Protein AF-A0A0G0UYC6-F1 (afdb_monomer_lite)

Radius of gyration: 15.59 Å; chains: 1; bounding box: 30×24×44 Å

Foldseek 3Di:
DDQDWDWPDDPVDTDTHGPLCVVCVDPSVVVVVVCVVVVNDDDDPVVVVVVVVVVVVVVD

pLDDT: mean 83.9, std 11.69, range [43.69, 95.12]

Structure (mmCIF, N/CA/C/O backbone):
data_AF-A0A0G0UYC6-F1
#
_entry.id   AF-A0A0G0UYC6-F1
#
loop_
_atom_site.group_PDB
_atom_site.id
_atom_site.type_symbol
_atom_site.label_atom_id
_atom_site.label_alt_id
_atom_site.label_comp_id
_atom_site.label_asym_id
_atom_site.label_entity_id
_atom_site.label_seq_id
_atom_site.pdbx_PDB_ins_code
_atom_site.Cartn_x
_atom_site.Cartn_y
_atom_site.Cartn_z
_atom_site.occupancy
_atom_site.B_iso_or_equiv
_atom_site.auth_seq_id
_atom_site.auth_comp_id
_atom_site.auth_asym_id
_atom_site.auth_atom_id
_atom_site.pdbx_PDB_model_num
ATOM 1 N N . MET A 1 1 ? 5.503 17.249 -6.766 1.00 43.69 1 MET A N 1
ATOM 2 C CA . MET A 1 1 ? 5.618 16.158 -7.754 1.00 43.69 1 MET A CA 1
ATOM 3 C C . MET A 1 1 ? 4.357 15.329 -7.614 1.00 43.69 1 MET A C 1
ATOM 5 O O . MET A 1 1 ? 4.007 15.032 -6.480 1.00 43.69 1 MET A O 1
ATOM 9 N N . SER A 1 2 ? 3.616 15.080 -8.692 1.00 44.50 2 SER A N 1
ATOM 10 C CA . SER A 1 2 ? 2.441 14.206 -8.645 1.00 44.50 2 SER A CA 1
ATOM 11 C C . SER A 1 2 ? 2.920 12.772 -8.449 1.00 44.50 2 SER A C 1
ATOM 13 O O . SER A 1 2 ? 3.598 12.231 -9.317 1.00 44.50 2 SER A O 1
ATOM 15 N N . THR A 1 3 ? 2.631 12.184 -7.293 1.00 59.09 3 THR A N 1
ATOM 16 C CA . THR A 1 3 ? 2.843 10.756 -7.050 1.00 59.09 3 THR A CA 1
ATOM 17 C C . THR A 1 3 ? 1.796 10.009 -7.871 1.00 59.09 3 THR A C 1
ATOM 19 O O . THR A 1 3 ? 0.619 9.989 -7.517 1.00 59.09 3 THR A O 1
ATOM 22 N N . GLU A 1 4 ? 2.188 9.496 -9.035 1.00 82.81 4 GLU A N 1
ATOM 23 C CA . GLU A 1 4 ? 1.302 8.692 -9.876 1.00 82.81 4 GLU A CA 1
ATOM 24 C C . GLU A 1 4 ? 1.130 7.314 -9.235 1.00 82.81 4 GLU A C 1
ATOM 26 O O . GLU A 1 4 ? 2.106 6.601 -9.036 1.00 82.81 4 GLU A O 1
ATOM 31 N N . PHE A 1 5 ? -0.101 6.942 -8.888 1.00 89.31 5 PHE A N 1
ATOM 32 C CA . PHE A 1 5 ? -0.416 5.612 -8.366 1.00 89.31 5 PHE A CA 1
ATOM 33 C C . PHE A 1 5 ? -0.882 4.691 -9.498 1.00 89.31 5 PHE A C 1
ATOM 35 O O . PHE A 1 5 ? -1.598 5.119 -10.405 1.00 89.31 5 PHE A O 1
ATOM 42 N N . VAL A 1 6 ? -0.527 3.411 -9.412 1.00 91.31 6 VAL A N 1
ATOM 43 C CA . VAL A 1 6 ? -0.904 2.370 -10.372 1.00 91.31 6 VAL A CA 1
ATOM 44 C C . VAL A 1 6 ? -1.977 1.470 -9.767 1.00 91.31 6 VAL A C 1
ATOM 46 O O . VAL A 1 6 ? -1.840 1.014 -8.635 1.00 91.31 6 VAL A O 1
ATOM 49 N N . ASN A 1 7 ? -3.040 1.196 -10.526 1.00 93.12 7 ASN A N 1
ATOM 50 C CA . ASN A 1 7 ? -4.052 0.218 -10.134 1.00 93.12 7 ASN A CA 1
ATOM 51 C C . ASN A 1 7 ? -3.564 -1.208 -10.443 1.00 93.12 7 ASN A C 1
ATOM 53 O O . ASN A 1 7 ? -3.329 -1.530 -11.606 1.00 93.12 7 ASN A O 1
ATOM 57 N N . ILE A 1 8 ? -3.458 -2.060 -9.424 1.00 92.75 8 ILE A N 1
ATOM 58 C CA . ILE A 1 8 ? -3.161 -3.500 -9.548 1.00 92.75 8 ILE A CA 1
ATOM 59 C C . ILE A 1 8 ? -4.386 -4.390 -9.282 1.00 92.75 8 ILE A C 1
ATOM 61 O O . ILE A 1 8 ? -4.294 -5.613 -9.358 1.00 92.75 8 ILE A O 1
ATOM 65 N N . GLY A 1 9 ? -5.518 -3.782 -8.922 1.00 91.50 9 GLY A N 1
ATOM 66 C CA . GLY A 1 9 ? -6.776 -4.469 -8.649 1.00 91.50 9 GLY A CA 1
ATOM 67 C C . GLY A 1 9 ? -7.619 -4.693 -9.903 1.00 91.50 9 GLY A C 1
ATOM 68 O O . GLY A 1 9 ? -7.149 -4.599 -11.036 1.00 91.50 9 GLY A O 1
ATOM 69 N N . THR A 1 10 ? -8.903 -4.976 -9.696 1.00 94.81 10 THR A N 1
ATOM 70 C CA . THR A 1 10 ? -9.883 -5.070 -10.790 1.00 94.81 10 THR A CA 1
ATOM 71 C C . THR A 1 10 ? -10.658 -3.764 -10.935 1.00 94.81 10 THR A C 1
ATOM 73 O O . THR A 1 10 ? -10.646 -2.926 -10.038 1.00 94.81 10 THR A O 1
ATOM 76 N N . ASP A 1 11 ? -11.413 -3.603 -12.023 1.00 92.44 11 ASP A N 1
ATOM 77 C CA . ASP A 1 11 ? -12.299 -2.438 -12.194 1.00 92.44 11 ASP A CA 1
ATOM 78 C C . ASP A 1 11 ? -13.379 -2.341 -11.103 1.00 92.44 11 ASP A C 1
ATOM 80 O O . ASP A 1 11 ?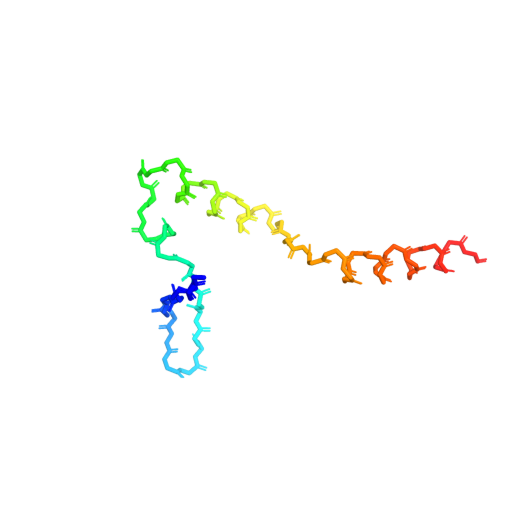 -13.882 -1.258 -10.811 1.00 92.44 11 ASP A O 1
ATOM 84 N N . LYS A 1 12 ? -13.758 -3.478 -10.506 1.00 93.88 12 LYS A N 1
ATOM 85 C CA . LYS A 1 12 ? -14.760 -3.542 -9.431 1.00 93.88 12 LYS A CA 1
ATOM 86 C C . LYS A 1 12 ? -14.147 -3.314 -8.053 1.00 93.88 12 LYS A C 1
ATOM 88 O O . LYS A 1 12 ? -14.825 -2.805 -7.167 1.00 93.88 12 LYS A O 1
ATOM 93 N N . GLU A 1 13 ? -12.886 -3.694 -7.889 1.00 91.25 13 GLU A N 1
ATOM 94 C CA . GLU A 1 13 ? -12.125 -3.598 -6.645 1.00 91.25 13 GLU A CA 1
ATOM 95 C C . GLU A 1 13 ? -10.716 -3.085 -6.973 1.00 91.25 13 GLU A C 1
ATOM 97 O O . GLU A 1 13 ? -9.776 -3.881 -7.099 1.00 91.25 13 GL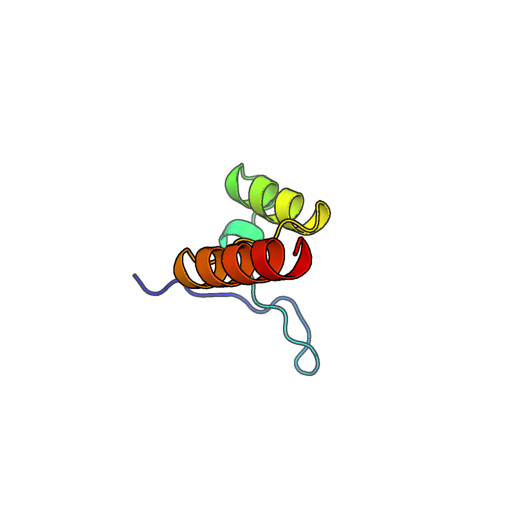U A O 1
ATOM 102 N N . PRO A 1 14 ? -10.567 -1.766 -7.198 1.00 90.94 14 PRO A N 1
ATOM 103 C CA . PRO A 1 14 ? -9.277 -1.181 -7.524 1.00 90.94 14 PRO A CA 1
ATOM 104 C C . PRO A 1 14 ? -8.365 -1.186 -6.295 1.00 90.94 14 PRO A C 1
ATOM 106 O O . PRO A 1 14 ? -8.804 -0.970 -5.166 1.00 90.94 14 PRO A O 1
ATOM 109 N N . SER A 1 15 ? -7.073 -1.390 -6.526 1.00 89.75 15 SER A N 1
ATOM 110 C CA . SER A 1 15 ? -6.038 -1.336 -5.496 1.00 89.75 15 SER A CA 1
ATOM 111 C C . SER A 1 15 ? -4.894 -0.483 -6.018 1.00 89.75 15 SER A C 1
ATOM 113 O O . SER A 1 15 ? -4.227 -0.855 -6.980 1.00 89.75 15 SER A O 1
ATOM 115 N N . MET A 1 16 ? -4.723 0.698 -5.429 1.00 91.56 16 MET A N 1
ATOM 116 C CA . MET A 1 16 ?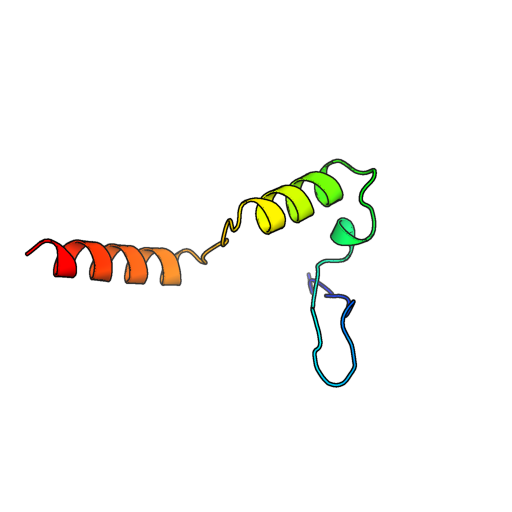 -3.767 1.701 -5.890 1.00 91.56 16 MET A CA 1
ATOM 117 C C . MET A 1 16 ? -2.464 1.575 -5.105 1.00 91.56 16 MET A C 1
ATOM 119 O O . MET A 1 16 ? -2.465 1.705 -3.882 1.00 91.56 16 MET A O 1
ATOM 123 N N . VAL A 1 17 ? -1.354 1.369 -5.808 1.00 90.19 17 VAL A N 1
ATOM 124 C CA . VAL A 1 17 ? -0.013 1.248 -5.222 1.00 90.19 17 VAL A CA 1
ATOM 125 C C . VAL A 1 17 ? 0.948 2.238 -5.883 1.00 90.19 17 VAL A C 1
ATOM 127 O O . VAL A 1 17 ? 0.726 2.632 -7.031 1.00 90.19 17 VAL A O 1
ATOM 130 N N . PRO A 1 18 ? 2.002 2.691 -5.189 1.00 90.62 18 PRO A N 1
ATOM 131 C CA . PRO A 1 18 ? 3.025 3.519 -5.811 1.00 90.62 18 PRO A CA 1
ATOM 132 C C . PRO A 1 18 ? 3.844 2.685 -6.827 1.00 90.62 18 PRO A C 1
ATOM 134 O O . PRO A 1 18 ? 3.915 1.460 -6.690 1.00 90.62 18 PRO A O 1
ATOM 137 N N . PRO A 1 19 ? 4.461 3.289 -7.859 1.00 91.56 19 PRO A N 1
ATOM 138 C CA . PRO A 1 19 ? 5.135 2.548 -8.930 1.00 91.56 19 PRO A CA 1
ATOM 139 C C . PRO A 1 19 ? 6.302 1.681 -8.440 1.00 91.56 19 PRO A C 1
ATOM 141 O O . PRO A 1 19 ? 6.601 0.646 -9.034 1.00 91.56 19 PRO A O 1
ATOM 144 N N . GLU A 1 20 ? 6.948 2.068 -7.339 1.00 90.19 20 GLU A N 1
ATOM 145 C CA . GLU A 1 20 ? 8.031 1.318 -6.699 1.00 90.19 20 GLU A CA 1
ATOM 146 C C . GLU A 1 20 ? 7.555 -0.054 -6.202 1.00 90.19 20 GLU A C 1
ATOM 148 O O . GLU A 1 20 ? 8.319 -1.018 -6.229 1.00 90.19 20 GLU A O 1
ATOM 153 N N . ALA A 1 21 ? 6.273 -0.183 -5.838 1.00 90.69 21 ALA A N 1
ATOM 154 C CA . ALA A 1 21 ? 5.682 -1.455 -5.429 1.00 90.69 21 ALA A CA 1
ATOM 155 C C . ALA A 1 21 ? 5.652 -2.491 -6.569 1.00 90.69 21 ALA A C 1
ATOM 157 O O . ALA A 1 21 ? 5.588 -3.691 -6.307 1.00 90.69 21 ALA A O 1
ATOM 158 N N . LEU A 1 22 ? 5.732 -2.056 -7.834 1.00 90.94 22 LEU A N 1
ATOM 159 C CA . LEU A 1 22 ? 5.793 -2.947 -8.999 1.00 90.94 22 LEU A CA 1
ATOM 160 C C . LEU A 1 22 ? 7.195 -3.534 -9.230 1.00 90.94 22 LEU A C 1
ATOM 162 O O . LEU A 1 22 ? 7.369 -4.365 -10.119 1.00 90.94 22 LEU A O 1
ATOM 166 N N . GLN A 1 23 ? 8.192 -3.114 -8.445 1.00 92.94 23 GLN A N 1
ATOM 167 C CA . GLN A 1 23 ? 9.580 -3.563 -8.537 1.00 92.94 23 GLN A CA 1
ATOM 168 C C . GLN A 1 23 ? 9.987 -4.299 -7.247 1.00 92.94 23 GLN A C 1
ATOM 170 O O . GLN A 1 23 ? 10.803 -3.794 -6.480 1.00 92.94 23 GLN A O 1
ATOM 175 N N . PRO A 1 24 ? 9.452 -5.502 -6.970 1.00 86.94 24 PRO A N 1
ATOM 176 C CA . PRO A 1 24 ? 9.683 -6.206 -5.703 1.00 86.94 24 PRO A CA 1
ATOM 177 C C . PRO A 1 24 ? 11.148 -6.610 -5.466 1.00 86.94 24 PRO A C 1
ATOM 179 O O . PRO A 1 24 ? 11.523 -6.943 -4.346 1.00 86.94 24 PRO A O 1
ATOM 182 N N . ASP A 1 25 ? 11.996 -6.570 -6.494 1.00 93.25 25 ASP A N 1
ATOM 183 C CA . ASP A 1 25 ? 13.427 -6.859 -6.373 1.00 93.25 25 ASP A CA 1
ATOM 184 C C . ASP A 1 25 ? 14.254 -5.651 -5.896 1.00 93.25 25 ASP A C 1
ATOM 186 O O . ASP A 1 25 ? 15.421 -5.807 -5.514 1.00 93.25 25 ASP A O 1
ATOM 190 N N . THR A 1 26 ? 13.675 -4.448 -5.869 1.00 95.12 26 THR A N 1
ATOM 191 C CA . THR A 1 26 ? 14.329 -3.256 -5.314 1.00 95.12 26 THR A CA 1
ATOM 192 C C . THR A 1 26 ? 14.143 -3.189 -3.802 1.00 95.12 26 THR A C 1
ATOM 194 O O . THR A 1 26 ? 13.363 -3.932 -3.204 1.00 95.12 26 THR A O 1
ATOM 197 N N . LYS A 1 27 ? 14.914 -2.322 -3.141 1.00 93.50 27 LYS A N 1
ATOM 198 C CA . LYS A 1 27 ? 14.783 -2.124 -1.697 1.00 93.50 27 LYS A CA 1
ATOM 199 C C . LYS A 1 27 ? 13.414 -1.518 -1.369 1.00 93.50 27 LYS A C 1
ATOM 201 O O . LYS A 1 27 ? 12.727 -2.015 -0.487 1.00 93.50 27 LYS A O 1
ATOM 206 N N . GLU A 1 28 ? 13.021 -0.507 -2.128 1.00 89.81 28 GLU A N 1
ATOM 207 C CA . GLU A 1 28 ? 11.799 0.271 -1.954 1.00 89.81 28 GLU A CA 1
ATOM 208 C C . GLU A 1 28 ? 10.547 -0.592 -2.174 1.00 89.81 28 GLU A C 1
ATOM 210 O O . GLU A 1 28 ? 9.606 -0.537 -1.384 1.00 89.81 28 GLU A O 1
ATOM 215 N N . GLY A 1 29 ? 10.555 -1.449 -3.203 1.00 90.75 29 GLY A N 1
ATOM 216 C CA . GLY A 1 29 ? 9.459 -2.383 -3.459 1.00 90.75 29 GLY A CA 1
ATOM 217 C C . GLY A 1 29 ? 9.302 -3.423 -2.348 1.00 90.75 29 GLY A C 1
ATOM 218 O O . GLY A 1 29 ? 8.178 -3.713 -1.935 1.00 90.75 29 GLY A O 1
ATOM 219 N N . ARG A 1 30 ? 10.415 -3.949 -1.810 1.00 91.81 30 ARG A N 1
ATOM 220 C CA . ARG A 1 30 ? 10.379 -4.867 -0.656 1.00 91.81 30 ARG A CA 1
ATOM 221 C C . ARG A 1 30 ? 9.824 -4.200 0.593 1.00 91.81 30 ARG A C 1
ATOM 223 O O . ARG A 1 30 ? 8.937 -4.771 1.215 1.00 9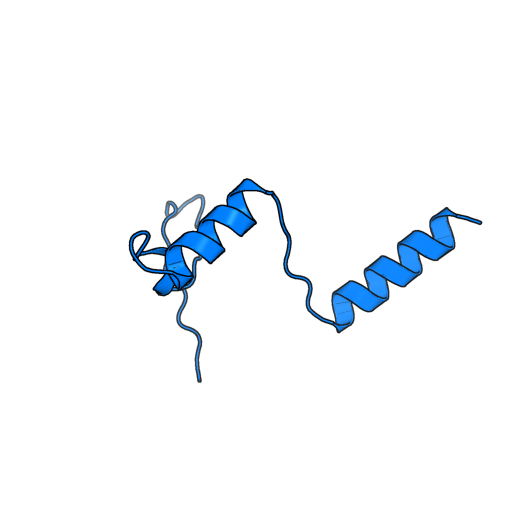1.81 30 ARG A O 1
ATOM 230 N N . GLU A 1 31 ? 10.321 -3.012 0.933 1.00 90.06 31 GLU A N 1
ATOM 231 C CA . GLU A 1 31 ? 9.872 -2.269 2.117 1.00 90.06 31 GLU A CA 1
ATOM 232 C C . GLU A 1 31 ? 8.364 -1.993 2.054 1.00 90.06 31 GLU A C 1
ATOM 234 O O . GLU A 1 31 ? 7.660 -2.213 3.037 1.00 90.06 31 GLU A O 1
ATOM 239 N N . TYR A 1 32 ? 7.841 -1.611 0.884 1.00 89.25 32 TYR A N 1
ATOM 240 C CA . TYR A 1 32 ? 6.405 -1.403 0.699 1.00 89.25 32 TYR A CA 1
ATOM 241 C C . TYR A 1 32 ? 5.585 -2.666 1.000 1.00 89.25 32 TYR A C 1
ATOM 243 O O . TYR A 1 32 ? 4.651 -2.632 1.803 1.00 89.25 32 TYR A O 1
ATOM 251 N N . TRP A 1 33 ? 5.926 -3.796 0.375 1.00 88.50 33 TRP A N 1
ATOM 252 C CA . TRP A 1 33 ? 5.169 -5.037 0.556 1.00 88.50 33 TRP A CA 1
ATOM 253 C C . TRP A 1 33 ? 5.351 -5.655 1.942 1.00 88.50 33 TRP A C 1
ATOM 255 O O . TRP A 1 33 ? 4.416 -6.271 2.452 1.00 88.50 33 TRP A O 1
ATOM 265 N N . GLU A 1 34 ? 6.505 -5.458 2.577 1.00 89.50 34 GLU A N 1
ATOM 266 C CA . GLU A 1 34 ? 6.726 -5.839 3.971 1.00 89.50 34 GLU A CA 1
ATOM 267 C C . GLU A 1 34 ? 5.798 -5.051 4.903 1.00 89.50 34 GLU A C 1
ATOM 269 O O . GLU A 1 34 ? 5.101 -5.663 5.708 1.00 89.50 34 GLU A O 1
ATOM 274 N N . MET A 1 35 ? 5.686 -3.728 4.723 1.00 86.88 35 MET A N 1
ATOM 275 C CA . MET A 1 35 ? 4.749 -2.890 5.484 1.00 86.88 35 MET A CA 1
ATOM 276 C C . MET A 1 35 ? 3.290 -3.319 5.300 1.00 86.88 35 MET A C 1
ATOM 278 O O . MET A 1 35 ? 2.523 -3.358 6.264 1.00 86.88 35 MET A O 1
ATOM 282 N N . VAL A 1 36 ? 2.893 -3.665 4.073 1.00 84.75 36 VAL A N 1
ATOM 283 C CA . VAL A 1 36 ? 1.546 -4.187 3.798 1.00 84.75 36 VAL A CA 1
ATOM 284 C C . VAL A 1 36 ? 1.332 -5.527 4.509 1.00 84.75 36 VAL A C 1
ATOM 286 O O . VAL A 1 36 ? 0.304 -5.717 5.160 1.00 84.75 36 VAL A O 1
ATOM 289 N N . ALA A 1 37 ? 2.301 -6.444 4.435 1.00 84.56 37 ALA A N 1
ATOM 290 C CA . ALA A 1 37 ? 2.213 -7.768 5.049 1.00 84.56 37 ALA A CA 1
ATOM 291 C C . ALA A 1 37 ? 2.144 -7.714 6.584 1.00 84.56 37 ALA A C 1
ATOM 293 O O . ALA A 1 37 ? 1.448 -8.523 7.199 1.00 84.56 37 ALA A O 1
ATOM 294 N N . THR A 1 38 ? 2.821 -6.751 7.213 1.00 86.31 38 THR A N 1
ATOM 295 C CA . THR A 1 38 ? 2.769 -6.528 8.666 1.00 86.31 38 THR A CA 1
ATOM 296 C C . THR A 1 38 ? 1.515 -5.779 9.117 1.00 86.31 38 THR A C 1
ATOM 298 O O . THR A 1 38 ? 1.338 -5.556 10.316 1.00 86.31 38 THR A O 1
ATOM 301 N N . GLY A 1 39 ? 0.641 -5.378 8.185 1.00 77.88 39 GLY A N 1
ATOM 302 C CA . GLY A 1 39 ? -0.531 -4.553 8.477 1.00 77.88 39 GLY A CA 1
ATOM 303 C C . GLY A 1 39 ? -0.158 -3.154 8.970 1.00 77.88 39 GLY A C 1
ATOM 304 O O . GLY A 1 39 ? -0.925 -2.526 9.701 1.00 77.88 39 GLY A O 1
ATOM 305 N N . SER A 1 40 ? 1.037 -2.672 8.625 1.00 72.50 40 SER A N 1
ATOM 306 C CA . SER A 1 40 ? 1.522 -1.363 9.038 1.00 72.50 40 SER A CA 1
ATOM 307 C C . SER A 1 40 ? 0.829 -0.272 8.228 1.00 72.50 40 SER A C 1
ATOM 309 O O . SER A 1 40 ? 1.009 -0.151 7.020 1.00 72.50 40 SER A O 1
ATOM 311 N N . VAL A 1 41 ? 0.028 0.543 8.914 1.00 68.31 41 VAL A N 1
ATOM 312 C CA . VAL A 1 41 ? -0.645 1.703 8.323 1.00 68.31 41 VAL A CA 1
ATOM 313 C C . VAL A 1 41 ? 0.244 2.929 8.503 1.00 68.31 41 VAL A C 1
ATOM 315 O O . VAL A 1 41 ? 0.600 3.280 9.628 1.00 68.31 41 VAL A O 1
ATOM 318 N N . VAL A 1 42 ? 0.589 3.599 7.403 1.00 68.56 42 VAL A N 1
ATOM 319 C CA . VAL A 1 42 ? 1.203 4.931 7.462 1.00 68.56 42 VAL A CA 1
ATOM 320 C C . VAL A 1 42 ? 0.090 5.945 7.678 1.00 68.56 42 VAL A C 1
ATOM 322 O O . VAL A 1 42 ? -0.783 6.100 6.827 1.00 68.56 42 VAL A O 1
ATOM 325 N N . LEU A 1 43 ? 0.108 6.617 8.825 1.00 70.81 43 LEU A N 1
ATOM 326 C CA . LEU A 1 43 ? -0.818 7.704 9.124 1.00 70.81 43 LEU A CA 1
ATOM 327 C C . LEU A 1 43 ? -0.164 9.038 8.780 1.00 70.81 43 LEU A C 1
ATOM 329 O O . LEU A 1 43 ? 1.006 9.267 9.084 1.00 70.81 43 LEU A O 1
ATOM 333 N N . GLU A 1 44 ? -0.933 9.942 8.181 1.00 78.94 44 GLU A N 1
ATOM 334 C CA . GLU A 1 44 ? -0.542 11.347 8.116 1.00 78.94 44 GLU A CA 1
ATOM 335 C C . GLU A 1 44 ? -0.471 11.926 9.535 1.00 78.94 44 GLU A C 1
ATOM 337 O O . GLU A 1 44 ? -1.273 11.543 10.389 1.00 78.94 44 GLU A O 1
ATOM 342 N N . ASN A 1 45 ? 0.431 12.882 9.787 1.00 78.19 45 ASN A N 1
ATOM 343 C CA . ASN A 1 45 ? 0.619 13.463 11.126 1.00 78.19 45 ASN A CA 1
ATOM 344 C C . ASN A 1 45 ? -0.702 13.944 11.754 1.00 78.19 45 ASN A C 1
ATOM 346 O O . ASN A 1 45 ? -0.989 13.624 1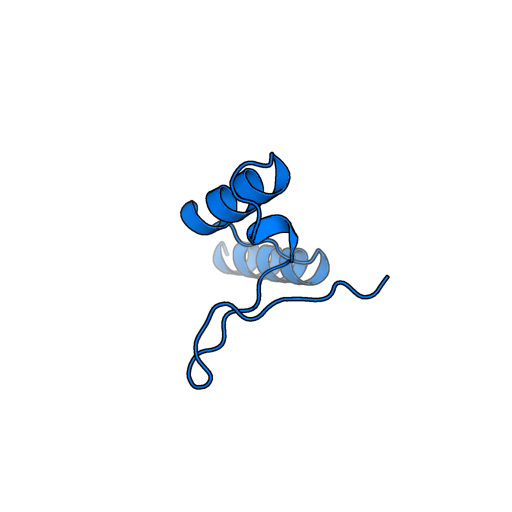2.899 1.00 78.19 45 ASN A O 1
ATOM 350 N N . GLN A 1 46 ? -1.553 14.613 10.971 1.00 81.50 46 GLN A N 1
ATOM 351 C CA . GLN A 1 46 ? -2.867 15.080 11.431 1.00 81.50 46 GLN A CA 1
ATOM 352 C C . GLN A 1 46 ? -3.804 13.939 11.872 1.00 81.50 46 GLN A C 1
ATOM 354 O O . GLN A 1 46 ? -4.600 14.104 12.791 1.00 81.50 46 GLN A O 1
ATOM 359 N N . VAL A 1 47 ? -3.715 12.771 11.230 1.00 83.75 47 VAL A N 1
ATOM 360 C CA . VAL A 1 47 ? -4.528 11.592 11.564 1.00 83.75 47 VAL A CA 1
ATOM 361 C C . VAL A 1 47 ? -3.927 10.848 12.755 1.00 83.75 47 VAL A C 1
ATOM 363 O O . VAL A 1 47 ? -4.664 10.322 13.587 1.00 83.75 47 VAL A O 1
ATOM 366 N N . LEU A 1 48 ? -2.595 10.829 12.862 1.00 83.12 48 LEU A N 1
ATOM 367 C CA . LEU A 1 48 ? -1.888 10.283 14.015 1.00 83.12 48 LEU A CA 1
ATOM 368 C C . LEU A 1 48 ? -2.263 11.035 15.297 1.00 83.12 48 LEU A C 1
ATOM 370 O O . LEU A 1 48 ? -2.589 10.389 16.290 1.00 83.12 48 LEU A O 1
ATOM 374 N N . ASP A 1 49 ? -2.284 12.368 15.259 1.00 84.88 49 ASP A N 1
ATOM 375 C CA . ASP A 1 49 ? -2.664 13.199 16.407 1.00 84.88 49 ASP A CA 1
ATOM 376 C C . ASP A 1 49 ? -4.094 12.876 16.880 1.00 84.88 49 ASP A C 1
ATOM 378 O O . ASP A 1 49 ? -4.312 12.593 18.059 1.00 84.88 49 ASP A O 1
ATOM 382 N N . LEU A 1 50 ? -5.053 12.780 15.951 1.00 85.75 50 LEU A N 1
ATOM 383 C CA . LEU A 1 50 ? -6.438 12.393 16.256 1.00 85.75 50 LEU A CA 1
ATOM 384 C C .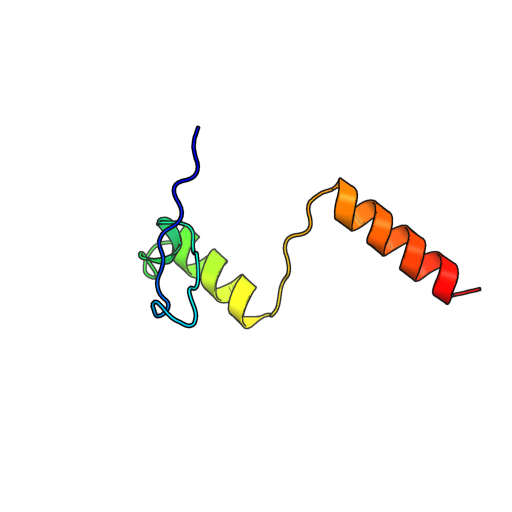 LEU A 1 50 ? -6.552 10.973 16.838 1.00 85.75 50 LEU A C 1
ATOM 386 O O . LEU A 1 50 ? -7.360 10.720 17.737 1.00 85.75 50 LEU A O 1
ATOM 390 N N . LEU A 1 51 ? -5.757 10.025 16.336 1.00 83.44 51 LEU A N 1
ATOM 391 C CA . LEU A 1 51 ? -5.734 8.659 16.861 1.00 83.44 51 LEU A CA 1
ATOM 392 C C . LEU A 1 51 ? -5.192 8.630 18.297 1.00 83.44 51 LEU A C 1
ATOM 394 O O . LEU A 1 51 ? -5.746 7.942 19.157 1.00 83.44 51 LEU A O 1
ATOM 398 N N . LEU A 1 52 ? -4.126 9.387 18.563 1.00 87.06 52 LEU A N 1
ATOM 399 C CA . LEU A 1 52 ? -3.527 9.508 19.890 1.00 87.06 52 LEU A CA 1
ATOM 400 C C . LEU A 1 52 ? -4.499 10.130 20.897 1.00 87.06 52 LEU A C 1
ATOM 402 O O . LEU A 1 52 ? -4.614 9.628 22.018 1.00 87.06 52 LEU A O 1
ATOM 406 N N . GLU A 1 53 ? -5.241 11.164 20.497 1.00 91.12 53 GLU A N 1
ATOM 407 C CA . GLU A 1 53 ? -6.305 11.757 21.314 1.00 91.12 53 GLU A CA 1
ATOM 408 C C . GLU A 1 53 ? -7.362 10.711 21.700 1.00 91.12 53 GLU A C 1
ATOM 410 O O . GLU A 1 53 ? -7.646 10.522 22.884 1.00 91.12 53 GLU A O 1
ATOM 415 N N . LYS A 1 54 ? -7.869 9.940 20.729 1.00 85.88 54 LYS A N 1
ATOM 416 C CA . LYS A 1 54 ? -8.880 8.893 20.968 1.00 85.88 54 LYS A CA 1
ATOM 417 C C . LYS A 1 54 ? -8.402 7.773 21.893 1.00 85.88 54 LYS A C 1
ATOM 419 O O . LYS A 1 54 ? -9.172 7.269 22.716 1.00 85.88 54 LYS A O 1
ATOM 424 N N . ILE A 1 55 ? -7.136 7.375 21.779 1.00 86.62 55 ILE A N 1
ATOM 425 C CA . ILE A 1 55 ? -6.533 6.366 22.661 1.00 86.62 55 ILE A CA 1
ATOM 426 C C . ILE A 1 55 ? -6.448 6.884 24.101 1.00 86.62 55 ILE A C 1
ATOM 428 O O . ILE A 1 55 ? -6.686 6.119 25.036 1.00 86.62 55 ILE A O 1
ATOM 432 N N . ASN A 1 56 ? -6.120 8.163 24.287 1.00 84.88 56 ASN A N 1
ATOM 433 C CA . ASN A 1 56 ? -6.039 8.774 25.612 1.00 84.88 56 ASN A CA 1
ATOM 434 C C . ASN A 1 56 ? -7.423 8.929 26.257 1.00 84.88 56 ASN A C 1
ATOM 436 O O . ASN A 1 56 ? -7.572 8.615 27.435 1.00 84.88 56 ASN A O 1
ATOM 440 N N . GLU A 1 57 ? -8.444 9.312 25.487 1.00 86.19 57 GLU A N 1
ATOM 441 C CA . GLU A 1 57 ? -9.839 9.339 25.955 1.00 86.19 57 GLU A CA 1
ATOM 442 C C . GLU A 1 57 ? -10.305 7.958 26.438 1.00 86.19 57 GLU A C 1
ATOM 444 O O . GLU A 1 57 ? -10.927 7.847 27.488 1.00 86.19 57 GLU A O 1
ATOM 449 N N . SER A 1 58 ? -9.946 6.892 25.716 1.00 68.88 58 SER A N 1
ATOM 450 C CA . SER A 1 58 ? -10.373 5.515 26.023 1.00 68.88 58 SER A CA 1
ATOM 451 C C . SER A 1 58 ? -9.699 4.901 27.260 1.00 68.88 58 SER A C 1
ATOM 453 O O . SER A 1 58 ? -10.071 3.805 27.679 1.00 68.88 58 SER A O 1
ATOM 455 N N . LYS A 1 59 ? -8.679 5.560 27.824 1.00 63.22 59 LYS A N 1
ATOM 456 C CA . LYS A 1 59 ? -7.979 5.133 29.049 1.00 63.22 59 LYS A CA 1
ATOM 457 C C . LYS A 1 59 ? -8.515 5.803 30.323 1.00 63.22 59 LYS A C 1
ATOM 459 O O . LYS A 1 59 ? -7.991 5.506 31.398 1.00 63.22 59 LYS A O 1
ATOM 464 N N . THR A 1 60 ? -9.503 6.691 30.200 1.00 51.59 60 THR A N 1
ATOM 465 C CA . THR A 1 60 ? -10.132 7.431 31.310 1.00 51.59 60 THR A CA 1
ATOM 466 C C . THR A 1 60 ? -11.491 6.830 31.641 1.00 51.59 60 THR A C 1
ATOM 468 O O . THR A 1 60 ? -11.827 6.785 32.845 1.00 51.59 60 THR A O 1
#

Organism: NCBI:txid1618553

Secondary structure (DSSP, 8-state):
-----EE-S-SSS--EE-GGGG-TTSHHHHHHHHHHHTT-----HHHHHHHHHHHHHTT-

Sequence (60 aa):
MSTEFVNIGTDKEPSMVPPEALQPDTKEGREYWEMVATGSVVLENQVLDLLLEKINESKT